Protein AF-A0A919I2Z9-F1 (afdb_monomer_lite)

Radius of gyration: 18.88 Å; chains: 1; bounding box: 38×74×44 Å

Secondary structure (DSSP, 8-state):
----------PPPPTT--EEEE-SSTGGGHHHHHHHGGG--B--HHHHHHS----SEEEETTGGGS-HHHHHHHHHHSSSEEE---SSSTT--HHHHHHHTGGGSTT-------S-SSS-TT-HHHHHHHHHTT---GGGSS-----

Organism: Klebsiella pneumoniae (NCBI:txid573)

pLDDT: mean 78.19, std 18.27, range [32.31, 95.88]

Structure (mmCIF, N/CA/C/O backbone):
data_AF-A0A919I2Z9-F1
#
_entry.id   AF-A0A919I2Z9-F1
#
loop_
_atom_site.group_PDB
_atom_site.id
_atom_site.type_symbol
_atom_site.label_atom_id
_atom_site.label_alt_id
_atom_site.label_comp_id
_atom_site.label_asym_id
_atom_site.label_entity_id
_atom_site.label_seq_id
_atom_site.pdbx_PDB_ins_code
_atom_site.Cartn_x
_atom_site.Cartn_y
_atom_site.Cartn_z
_atom_site.occupancy
_atom_site.B_iso_or_equiv
_atom_site.auth_seq_id
_atom_site.auth_comp_id
_atom_site.auth_asym_id
_atom_site.auth_atom_id
_atom_site.pdbx_PDB_model_num
ATOM 1 N N . MET A 1 1 ? 1.526 45.112 14.910 1.00 34.50 1 MET A N 1
ATOM 2 C CA . MET A 1 1 ? 0.502 44.231 15.515 1.00 34.50 1 MET A CA 1
ATOM 3 C C . MET A 1 1 ? 0.012 43.352 14.388 1.00 34.50 1 MET A C 1
ATOM 5 O O . MET A 1 1 ? -0.965 43.684 13.732 1.00 34.50 1 MET A O 1
ATOM 9 N N . ASP A 1 2 ? 0.791 42.315 14.094 1.00 32.41 2 ASP A N 1
ATOM 10 C CA . ASP A 1 2 ? 0.547 41.412 12.975 1.00 32.41 2 ASP A CA 1
ATOM 11 C C . ASP A 1 2 ? -0.435 40.333 13.425 1.00 32.41 2 ASP A C 1
ATOM 13 O O . ASP A 1 2 ? -0.156 39.552 14.335 1.00 32.41 2 ASP A O 1
ATOM 17 N N . GLY A 1 3 ? -1.633 40.381 12.845 1.00 33.31 3 GLY A N 1
ATOM 18 C CA . GLY A 1 3 ? -2.717 39.446 13.103 1.00 33.31 3 GLY A CA 1
ATOM 19 C C . GLY A 1 3 ? -2.489 38.132 12.364 1.00 33.31 3 GLY A C 1
ATOM 20 O O . GLY A 1 3 ? -2.461 38.087 11.138 1.00 33.31 3 GLY A O 1
ATOM 21 N N . GLU A 1 4 ? -2.341 37.074 13.150 1.00 37.09 4 GLU A N 1
ATOM 22 C CA . GLU A 1 4 ? -2.304 35.662 12.779 1.00 37.09 4 GLU A CA 1
ATOM 23 C C . GLU A 1 4 ? -3.523 35.262 11.922 1.00 37.09 4 GLU A C 1
ATOM 25 O O . GLU A 1 4 ? -4.666 35.324 12.378 1.00 37.09 4 GLU A O 1
ATOM 30 N N . VAL A 1 5 ? -3.291 34.812 10.683 1.00 35.69 5 VAL A N 1
ATOM 31 C CA . VAL A 1 5 ? -4.327 34.177 9.855 1.00 35.69 5 VAL A CA 1
ATOM 32 C C . VAL A 1 5 ? -4.323 32.681 10.154 1.00 35.69 5 VAL A C 1
ATOM 34 O O . VAL A 1 5 ? -3.530 31.915 9.612 1.00 35.69 5 VAL A O 1
ATOM 37 N N . ARG A 1 6 ? -5.226 32.256 11.040 1.00 39.78 6 ARG A N 1
ATOM 38 C CA . ARG A 1 6 ? -5.570 30.843 11.231 1.00 39.78 6 ARG A CA 1
ATOM 39 C C . ARG A 1 6 ? -6.492 30.393 10.103 1.00 39.78 6 ARG A C 1
ATOM 41 O O . ARG A 1 6 ? -7.698 30.621 10.163 1.00 39.78 6 ARG A O 1
ATOM 48 N N . ALA A 1 7 ? -5.944 29.714 9.101 1.00 37.19 7 ALA A N 1
ATOM 49 C CA . ALA A 1 7 ? -6.736 28.961 8.132 1.00 37.19 7 ALA A CA 1
ATOM 50 C C . ALA A 1 7 ? -7.154 27.611 8.744 1.00 37.19 7 ALA A C 1
ATOM 52 O O . ALA A 1 7 ? -6.590 26.562 8.459 1.00 37.19 7 ALA A O 1
ATOM 53 N N . GLY A 1 8 ? -8.136 27.647 9.646 1.00 38.25 8 GLY A N 1
ATOM 54 C CA . GLY A 1 8 ? -8.875 26.466 10.091 1.00 38.25 8 GLY A CA 1
ATOM 55 C C . GLY A 1 8 ? -10.0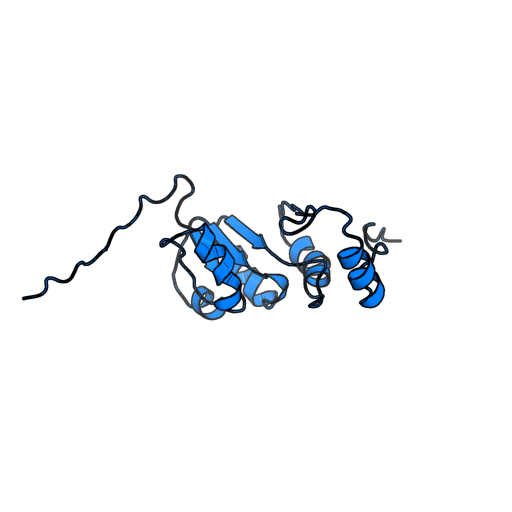98 26.256 9.203 1.00 38.25 8 GLY A C 1
ATOM 56 O O . GLY A 1 8 ? -11.219 26.475 9.649 1.00 38.25 8 GLY A O 1
ATOM 57 N N . GLY A 1 9 ? -9.889 25.907 7.934 1.00 32.31 9 GLY A N 1
ATOM 58 C CA . GLY A 1 9 ? -10.966 25.602 6.993 1.00 32.31 9 GLY A CA 1
ATOM 59 C C . GLY A 1 9 ? -11.176 24.096 6.887 1.00 32.31 9 GLY A C 1
ATOM 60 O O . GLY A 1 9 ? -10.496 23.436 6.110 1.00 32.31 9 GLY A O 1
ATOM 61 N N . HIS A 1 10 ? -12.109 23.536 7.659 1.00 46.69 10 HIS A N 1
ATOM 62 C CA . HIS A 1 10 ? -12.568 22.163 7.446 1.00 46.69 10 HIS A CA 1
ATOM 63 C C . HIS A 1 10 ? -13.391 22.143 6.149 1.00 46.69 10 HIS A C 1
ATOM 65 O O . HIS A 1 10 ? -14.539 22.591 6.130 1.00 46.69 10 HIS A O 1
ATOM 71 N N . ALA A 1 11 ? -12.779 21.700 5.047 1.00 52.16 11 ALA A N 1
ATOM 72 C CA . ALA A 1 11 ? -13.495 21.454 3.800 1.00 52.16 11 ALA A CA 1
ATOM 73 C C . ALA A 1 11 ? -14.669 20.491 4.071 1.00 52.16 11 ALA A C 1
ATOM 75 O O . ALA A 1 11 ? -14.517 19.573 4.883 1.00 52.16 11 ALA A O 1
ATOM 76 N N . PRO A 1 12 ? -15.841 20.681 3.436 1.00 49.84 12 PRO A N 1
ATOM 77 C CA . PRO A 1 12 ? -16.972 19.786 3.638 1.00 49.84 12 PRO A CA 1
ATOM 78 C C . PRO A 1 12 ? -16.551 18.355 3.302 1.00 49.84 12 PRO A C 1
ATOM 80 O O . PRO A 1 12 ? -15.974 18.107 2.240 1.00 49.84 12 PRO A O 1
ATOM 83 N N . ALA A 1 13 ? -16.825 17.424 4.219 1.00 54.66 13 ALA A N 1
ATOM 84 C CA . ALA A 1 13 ? -16.505 16.021 4.015 1.00 54.66 13 ALA A CA 1
ATOM 85 C C . ALA A 1 13 ? -17.131 15.550 2.687 1.00 54.66 13 ALA A C 1
ATOM 87 O O . ALA A 1 13 ? -18.318 15.803 2.449 1.00 54.66 13 ALA A O 1
ATOM 88 N N . PRO A 1 14 ? -16.357 14.904 1.799 1.00 60.97 14 PRO A N 1
ATOM 89 C CA . PRO A 1 14 ? -16.870 14.468 0.510 1.00 60.97 1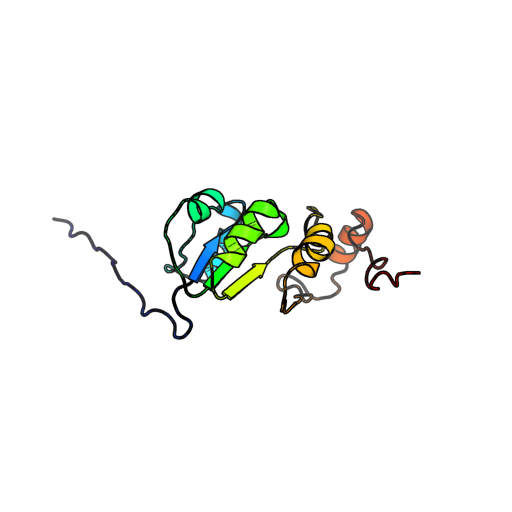4 PRO A CA 1
ATOM 90 C C . PRO A 1 14 ? -18.064 13.521 0.690 1.00 60.97 14 PRO A C 1
ATOM 92 O O . PRO A 1 14 ? -18.159 12.814 1.693 1.00 60.97 14 PRO A O 1
ATOM 95 N N . ALA A 1 15 ? -18.951 13.443 -0.309 1.00 64.06 15 ALA A N 1
ATOM 96 C CA . ALA A 1 15 ? -20.149 12.586 -0.279 1.00 64.06 15 ALA A CA 1
ATOM 97 C C . ALA A 1 15 ? -19.846 11.093 -0.008 1.00 64.06 15 ALA A C 1
ATOM 99 O O . ALA A 1 15 ? -20.729 10.324 0.364 1.00 64.06 15 ALA A O 1
ATOM 100 N N . TRP A 1 16 ? -18.586 10.681 -0.169 1.00 69.31 16 TRP A N 1
ATOM 101 C CA . TRP A 1 16 ? -18.093 9.330 0.095 1.00 69.31 16 TRP A CA 1
ATOM 102 C C . TRP A 1 16 ? -17.608 9.103 1.543 1.00 69.31 16 TRP A C 1
ATOM 104 O O . TRP A 1 16 ? -17.251 7.968 1.877 1.00 69.31 16 TRP A O 1
ATOM 114 N N . GLY A 1 17 ? -17.652 10.129 2.402 1.00 81.31 17 GLY A N 1
ATOM 115 C CA . GLY A 1 17 ? -17.170 10.132 3.787 1.00 81.31 17 GLY A CA 1
ATOM 116 C C . GLY A 1 17 ? -15.668 10.413 3.913 1.00 81.31 17 GLY A C 1
ATOM 117 O O . GLY A 1 17 ? -14.955 10.501 2.917 1.00 81.31 17 GLY A O 1
ATOM 118 N N . GLU A 1 18 ? -15.177 10.548 5.149 1.00 88.56 18 GLU A N 1
ATOM 119 C CA . GLU A 1 18 ? -13.749 10.770 5.415 1.00 88.56 18 GLU A CA 1
ATOM 120 C C . GLU A 1 18 ? -12.884 9.577 4.984 1.00 88.56 18 GLU A C 1
ATOM 122 O O . GLU A 1 18 ? -13.274 8.415 5.153 1.00 88.56 18 GLU A O 1
ATOM 127 N N . ALA A 1 19 ? -11.682 9.873 4.488 1.00 91.00 19 ALA A N 1
ATOM 128 C CA . ALA A 1 19 ? -10.661 8.893 4.143 1.00 91.00 19 ALA A CA 1
ATOM 129 C C . ALA A 1 19 ? -9.404 9.100 4.998 1.00 91.00 19 ALA A C 1
ATOM 131 O O . ALA A 1 19 ? -9.011 10.233 5.276 1.00 91.00 19 ALA A O 1
ATOM 132 N N . ILE A 1 20 ? -8.763 8.001 5.394 1.00 94.19 20 ILE A N 1
ATOM 133 C CA . ILE A 1 20 ? -7.430 8.008 6.007 1.00 94.19 20 ILE A CA 1
ATOM 134 C C . ILE A 1 20 ? -6.455 7.340 5.050 1.00 94.19 20 ILE A C 1
ATOM 136 O O . ILE A 1 20 ? -6.765 6.298 4.471 1.00 94.19 20 ILE A O 1
ATOM 140 N N . VAL A 1 21 ? -5.269 7.929 4.921 1.00 94.75 21 VAL A N 1
ATOM 141 C CA . VAL A 1 21 ? -4.188 7.416 4.082 1.00 94.75 21 VAL A CA 1
ATOM 142 C C . VAL A 1 21 ? -3.062 6.865 4.947 1.00 94.75 21 VAL A C 1
ATOM 144 O O . VAL A 1 21 ? -2.658 7.482 5.931 1.00 94.75 21 VAL A O 1
ATOM 147 N N . THR A 1 22 ? -2.530 5.711 4.564 1.00 95.38 22 THR A N 1
ATOM 148 C CA . THR A 1 22 ? -1.348 5.102 5.172 1.00 95.38 22 THR A CA 1
ATOM 149 C C . THR A 1 22 ? -0.413 4.562 4.095 1.00 95.38 22 THR A C 1
ATOM 151 O O . THR A 1 22 ? -0.853 4.267 2.990 1.00 95.38 22 THR A O 1
ATOM 154 N N . ALA A 1 23 ? 0.878 4.478 4.397 1.00 94.19 23 ALA A N 1
ATOM 155 C CA . ALA A 1 23 ? 1.926 4.044 3.475 1.00 94.19 23 ALA A CA 1
ATOM 156 C C . ALA A 1 23 ? 3.171 3.627 4.280 1.00 94.19 23 ALA A C 1
ATOM 158 O O . ALA A 1 23 ? 3.286 4.044 5.439 1.00 94.19 23 ALA A O 1
ATOM 159 N N . PRO A 1 24 ? 4.117 2.850 3.716 1.00 90.94 24 PRO A N 1
ATOM 160 C CA . PRO A 1 24 ? 5.340 2.450 4.422 1.00 90.94 24 PRO A CA 1
ATOM 161 C C . PRO A 1 24 ? 6.170 3.649 4.910 1.00 90.94 24 PRO A C 1
ATOM 163 O O . PRO A 1 24 ? 6.767 3.597 5.983 1.00 90.94 24 PRO A O 1
ATOM 166 N N . THR A 1 25 ? 6.178 4.751 4.156 1.00 87.69 25 THR A N 1
ATOM 167 C CA . THR A 1 25 ? 6.856 6.003 4.514 1.00 87.69 25 THR A CA 1
ATOM 168 C C . THR A 1 25 ? 5.962 7.205 4.221 1.00 87.69 25 THR A C 1
ATOM 170 O O . THR A 1 25 ? 5.065 7.151 3.383 1.00 87.69 25 THR A O 1
ATOM 173 N N . ARG A 1 26 ? 6.221 8.338 4.889 1.00 83.19 26 ARG A N 1
ATOM 174 C CA . ARG A 1 26 ? 5.524 9.601 4.589 1.00 83.19 26 ARG A CA 1
ATOM 175 C C . ARG A 1 26 ? 5.866 10.137 3.194 1.00 83.19 26 ARG A C 1
ATOM 177 O O . ARG A 1 26 ? 5.009 10.745 2.567 1.00 83.19 26 ARG A O 1
ATOM 184 N N . SER A 1 27 ? 7.083 9.901 2.707 1.00 82.50 27 SER A N 1
ATOM 185 C CA . SER A 1 27 ? 7.499 10.337 1.370 1.00 82.50 27 SER A CA 1
ATOM 186 C C . SER A 1 27 ? 6.712 9.643 0.256 1.00 82.5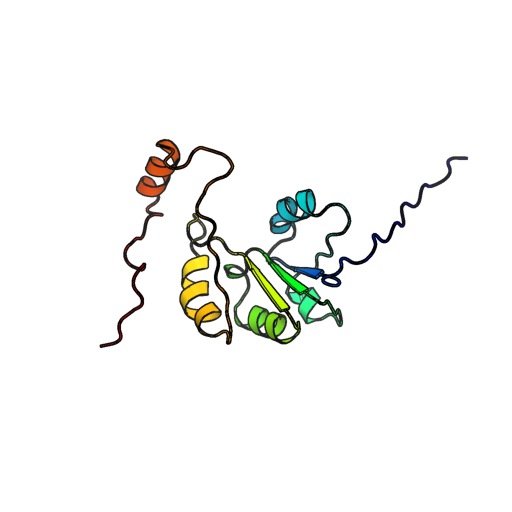0 27 SER A C 1
ATOM 188 O O . SER A 1 27 ? 6.441 10.263 -0.767 1.00 82.50 27 SER A O 1
ATOM 190 N N . ALA A 1 28 ? 6.269 8.397 0.469 1.00 77.69 28 ALA A N 1
ATOM 191 C CA . ALA A 1 28 ? 5.457 7.670 -0.506 1.00 77.69 28 ALA A CA 1
ATOM 192 C C . ALA A 1 28 ? 4.151 8.412 -0.850 1.00 77.69 28 ALA A C 1
ATOM 194 O O . ALA A 1 28 ? 3.734 8.430 -2.002 1.00 77.69 28 ALA A O 1
ATOM 195 N N . VAL A 1 29 ? 3.554 9.118 0.119 1.00 81.75 29 VAL A N 1
ATOM 196 C CA . VAL A 1 29 ? 2.279 9.824 -0.083 1.00 81.75 29 VAL A CA 1
ATOM 197 C C . VAL A 1 29 ? 2.430 11.268 -0.559 1.00 81.75 29 VAL A C 1
ATOM 199 O O . VAL A 1 29 ? 1.420 11.948 -0.705 1.00 81.75 29 VAL A O 1
ATOM 202 N N . GLU A 1 30 ? 3.639 11.774 -0.810 1.00 82.38 30 GLU A N 1
ATOM 203 C CA . GLU A 1 30 ? 3.836 13.173 -1.232 1.00 82.38 30 GLU A CA 1
ATOM 204 C C . GLU A 1 30 ? 3.153 13.479 -2.565 1.00 82.38 30 GLU A C 1
ATOM 206 O O . GLU A 1 30 ? 2.484 14.505 -2.709 1.00 82.38 30 GLU A O 1
ATOM 211 N N . VAL A 1 31 ? 3.259 12.556 -3.525 1.00 84.38 31 VAL A N 1
ATOM 212 C CA . VAL A 1 31 ? 2.581 12.694 -4.816 1.00 84.38 31 VAL A CA 1
ATOM 213 C C . VAL A 1 31 ? 1.072 12.711 -4.595 1.00 84.38 31 VAL A C 1
ATOM 215 O O . VAL A 1 31 ? 0.398 13.633 -5.050 1.00 84.38 31 VAL A O 1
ATOM 218 N N . LEU A 1 32 ? 0.545 11.759 -3.823 1.00 83.44 32 LEU A N 1
ATOM 219 C CA . LEU A 1 32 ? -0.878 11.699 -3.497 1.00 83.44 32 LEU A CA 1
ATOM 220 C C . LEU A 1 32 ? -1.362 12.977 -2.790 1.00 83.44 32 LEU A C 1
ATOM 222 O O . LEU A 1 32 ? -2.415 13.505 -3.138 1.00 83.44 32 LEU A O 1
ATOM 226 N N . ALA A 1 33 ? -0.577 13.511 -1.852 1.00 83.25 33 ALA A N 1
ATOM 227 C CA . ALA A 1 33 ? -0.872 14.749 -1.135 1.00 83.25 33 ALA A CA 1
ATOM 228 C C . ALA A 1 33 ? -0.963 15.950 -2.081 1.00 83.25 33 ALA A C 1
ATOM 230 O O . ALA A 1 33 ? -1.878 16.760 -1.955 1.00 83.25 33 ALA A O 1
ATOM 231 N N . SER A 1 34 ? -0.059 16.044 -3.061 1.00 83.38 34 SER A N 1
ATOM 232 C CA . SER A 1 34 ? -0.067 17.149 -4.027 1.00 83.38 34 SER A CA 1
ATOM 233 C C . SER A 1 34 ? -1.326 17.176 -4.902 1.00 83.38 34 SER A C 1
ATOM 235 O O . SER A 1 34 ? -1.782 18.254 -5.273 1.00 83.38 34 SER A O 1
ATOM 237 N N . PHE A 1 35 ? -1.929 16.012 -5.173 1.00 82.31 35 PHE A N 1
ATOM 238 C CA . PHE A 1 35 ? -3.200 15.910 -5.898 1.00 82.31 35 PHE A CA 1
ATOM 239 C C . PHE A 1 35 ? -4.438 16.012 -4.993 1.00 82.31 35 PHE A C 1
ATOM 241 O O . PHE A 1 35 ? -5.485 16.459 -5.453 1.00 82.31 35 PHE A O 1
ATOM 248 N N . ALA A 1 36 ? -4.341 15.609 -3.722 1.00 79.44 36 ALA A N 1
ATOM 249 C CA . ALA A 1 36 ? -5.450 15.642 -2.763 1.00 79.44 36 ALA A CA 1
ATOM 250 C C . ALA A 1 36 ? -5.655 17.015 -2.084 1.00 79.44 36 ALA A C 1
ATOM 252 O O . ALA A 1 36 ? -6.688 17.244 -1.449 1.00 79.44 36 ALA A O 1
ATOM 253 N N . GLY A 1 37 ? -4.688 17.931 -2.201 1.00 70.69 37 GLY A N 1
ATOM 254 C CA . GLY A 1 37 ? -4.718 19.240 -1.541 1.00 70.69 37 GLY A CA 1
ATOM 255 C C . GLY A 1 37 ? -4.537 19.152 -0.017 1.00 70.69 37 GLY A C 1
ATOM 256 O O . GLY A 1 37 ? -4.048 18.157 0.515 1.00 70.69 37 GLY A O 1
ATOM 257 N N . GLU A 1 38 ? -4.954 20.191 0.717 1.00 65.38 38 GLU A N 1
ATOM 258 C CA . GLU A 1 38 ? -4.712 20.336 2.172 1.00 65.38 38 GLU A CA 1
ATOM 259 C C . GLU A 1 38 ? -5.466 19.332 3.071 1.00 65.38 38 GLU A C 1
ATOM 261 O O . GLU A 1 38 ? -5.340 19.361 4.293 1.00 65.38 38 GLU A O 1
ATOM 266 N N . THR A 1 39 ? -6.251 18.422 2.494 1.00 71.75 39 THR A N 1
ATOM 267 C CA . THR A 1 39 ? -7.169 17.542 3.240 1.00 71.75 39 THR A CA 1
ATOM 268 C C . THR A 1 39 ? -6.650 16.117 3.440 1.00 71.75 39 THR A C 1
ATOM 270 O O . THR A 1 39 ? -7.363 15.267 3.980 1.00 71.75 39 THR A O 1
ATOM 273 N N . LEU A 1 40 ? -5.404 15.824 3.045 1.00 81.00 40 LEU A N 1
ATOM 274 C CA . LEU A 1 40 ? -4.847 14.480 3.184 1.00 81.00 40 LEU A CA 1
ATOM 275 C C . LEU A 1 40 ? -4.571 14.126 4.654 1.00 81.00 40 LEU A C 1
ATOM 277 O O . LEU A 1 40 ? -3.592 14.562 5.265 1.00 81.00 40 LEU A O 1
ATOM 281 N N . ARG A 1 41 ? -5.396 13.240 5.208 1.00 90.06 41 ARG A N 1
ATOM 282 C CA . ARG A 1 41 ? -5.224 12.702 6.557 1.00 90.06 41 ARG A CA 1
ATOM 283 C C . ARG A 1 41 ? -4.307 11.477 6.555 1.00 90.06 41 ARG A C 1
ATOM 285 O O . ARG A 1 41 ? -4.771 10.343 6.452 1.00 90.06 41 ARG A O 1
ATOM 292 N N . PHE A 1 42 ? -3.001 11.711 6.674 1.00 92.19 42 PHE A N 1
ATOM 293 C CA . PHE A 1 42 ? -1.995 10.646 6.719 1.00 92.19 42 PHE A CA 1
ATOM 294 C C . PHE A 1 42 ? -1.722 10.125 8.140 1.00 92.19 42 PHE A C 1
ATOM 296 O O . PHE A 1 42 ? -1.529 10.912 9.069 1.00 92.19 42 PHE A O 1
ATOM 303 N N . MET A 1 43 ? -1.598 8.802 8.287 1.00 94.19 43 MET A N 1
ATOM 304 C CA . MET A 1 43 ? -1.087 8.147 9.493 1.00 94.19 43 MET A CA 1
ATOM 305 C C . MET A 1 43 ? -0.253 6.910 9.132 1.00 94.19 43 MET A C 1
ATOM 307 O O . MET A 1 43 ? -0.653 6.114 8.286 1.00 94.19 43 MET A O 1
ATOM 311 N N . ALA A 1 44 ? 0.898 6.723 9.786 1.00 94.44 44 ALA A N 1
ATOM 312 C CA . ALA A 1 44 ? 1.744 5.547 9.568 1.00 94.44 44 ALA A CA 1
ATOM 313 C C . ALA A 1 44 ? 1.021 4.239 9.972 1.00 94.44 44 ALA A C 1
ATOM 315 O O . ALA A 1 44 ? 0.195 4.289 10.887 1.00 94.44 44 ALA A O 1
ATOM 316 N N . PRO A 1 45 ? 1.328 3.079 9.358 1.00 94.62 45 PRO A N 1
ATOM 317 C CA . PRO A 1 45 ? 0.569 1.838 9.547 1.00 94.62 45 PRO A CA 1
ATOM 318 C C . PRO A 1 45 ? 0.461 1.389 11.011 1.00 94.62 45 PRO A C 1
ATOM 320 O O . PRO A 1 45 ? -0.639 1.113 11.493 1.00 94.62 45 PRO A O 1
ATOM 323 N N . ASP A 1 46 ? 1.578 1.393 11.741 1.00 94.00 46 ASP A N 1
ATOM 324 C CA . ASP A 1 46 ? 1.622 0.980 13.151 1.00 94.00 46 ASP A CA 1
ATOM 325 C C . ASP A 1 46 ? 0.854 1.951 14.056 1.00 94.00 46 ASP A C 1
ATOM 327 O O . ASP A 1 46 ? 0.079 1.541 14.922 1.00 94.00 46 ASP A O 1
ATOM 331 N N . ALA A 1 47 ? 1.019 3.256 13.814 1.00 94.81 47 ALA A N 1
ATOM 332 C CA . ALA A 1 47 ? 0.302 4.297 14.543 1.00 94.81 47 ALA A CA 1
ATOM 333 C C . ALA A 1 47 ? -1.209 4.217 14.282 1.00 94.81 47 ALA A C 1
ATOM 335 O O . ALA A 1 47 ? -2.008 4.341 15.210 1.00 94.81 47 ALA A O 1
ATOM 336 N N . LEU A 1 48 ? -1.607 3.950 13.035 1.00 95.88 48 LEU A N 1
ATOM 337 C CA . LEU A 1 48 ? -3.004 3.793 12.654 1.00 95.88 48 LEU A CA 1
ATOM 338 C C . LEU A 1 48 ? -3.626 2.582 13.332 1.00 95.88 48 LEU A C 1
ATOM 340 O O . LEU A 1 48 ? -4.720 2.706 13.888 1.00 95.88 48 LEU A O 1
ATOM 344 N N . LEU A 1 49 ? -2.916 1.454 13.357 1.00 94.50 49 LEU A N 1
ATOM 345 C CA . LEU A 1 49 ? -3.378 0.257 14.043 1.00 94.50 49 LEU A CA 1
ATOM 346 C C . LEU A 1 49 ? -3.549 0.498 15.554 1.00 94.50 49 LEU A C 1
ATOM 348 O O . LEU A 1 49 ? -4.572 0.098 16.109 1.00 94.50 49 LEU A O 1
ATOM 352 N N . ALA A 1 50 ? -2.610 1.201 16.195 1.00 95.00 50 ALA A N 1
ATOM 353 C CA . ALA A 1 50 ? -2.665 1.530 17.623 1.00 95.00 50 ALA A CA 1
ATOM 354 C C . ALA A 1 50 ? -3.713 2.606 17.982 1.00 95.00 50 ALA A C 1
ATOM 356 O O . ALA A 1 50 ? -4.154 2.700 19.129 1.00 95.00 50 ALA A O 1
ATOM 357 N N . SER A 1 51 ? -4.120 3.434 17.018 1.00 94.31 51 SER A N 1
ATOM 358 C CA . SER A 1 51 ? -5.104 4.501 17.222 1.00 94.31 51 SER A CA 1
ATOM 359 C C . SER A 1 51 ? -6.540 3.970 17.342 1.00 94.31 51 SER A C 1
ATOM 361 O O . SER A 1 51 ? -6.822 2.822 17.001 1.00 94.31 51 SER A O 1
ATOM 363 N N . LYS A 1 52 ? -7.501 4.835 17.700 1.00 92.50 52 LYS A N 1
ATOM 364 C CA . LYS A 1 52 ? -8.956 4.562 17.609 1.00 92.50 52 LYS A CA 1
ATOM 365 C C . LYS A 1 52 ? -9.639 5.249 16.425 1.00 92.50 52 LYS A C 1
ATOM 367 O O . LYS A 1 52 ? -10.865 5.331 16.385 1.00 92.50 52 LYS A O 1
ATOM 372 N N . GLU A 1 53 ? -8.854 5.719 15.461 1.00 93.25 53 GLU A N 1
ATOM 373 C CA . GLU A 1 53 ? -9.381 6.445 14.317 1.00 93.25 53 GLU A CA 1
ATOM 374 C C . GLU A 1 53 ? -10.335 5.618 13.464 1.00 93.25 53 GLU A C 1
ATOM 376 O O . GLU A 1 53 ? -10.155 4.412 13.260 1.00 93.25 53 GLU A O 1
ATOM 381 N N . LYS A 1 54 ? -11.369 6.291 12.972 1.00 91.56 54 LYS A N 1
ATOM 382 C CA . LYS A 1 54 ? -12.377 5.724 12.086 1.00 91.56 54 LYS A CA 1
ATOM 383 C C . LYS A 1 54 ? -12.474 6.595 10.848 1.00 91.56 54 LYS A C 1
ATOM 385 O O . LYS A 1 54 ? -12.342 7.811 10.930 1.00 91.56 54 LYS A O 1
ATOM 390 N N . ALA A 1 55 ? -12.714 5.947 9.720 1.00 92.81 55 ALA A N 1
ATOM 391 C CA . ALA A 1 55 ? -12.932 6.593 8.439 1.00 92.81 55 ALA A CA 1
ATOM 392 C C . ALA A 1 55 ? -13.841 5.712 7.586 1.00 92.81 55 ALA A C 1
ATOM 394 O O . ALA A 1 55 ? -13.934 4.499 7.792 1.00 92.81 55 ALA A O 1
ATOM 395 N N . ALA A 1 56 ? -14.512 6.328 6.621 1.00 93.19 56 ALA A N 1
ATOM 396 C CA . ALA A 1 56 ? -15.354 5.619 5.671 1.00 93.19 56 ALA A CA 1
ATOM 397 C C . ALA A 1 56 ? -14.521 4.896 4.595 1.00 93.19 56 ALA A C 1
ATOM 399 O O . ALA A 1 56 ? -15.043 3.992 3.936 1.00 93.19 56 ALA A O 1
ATOM 400 N N . TRP A 1 57 ? -13.257 5.301 4.431 1.00 93.62 57 TRP A N 1
ATOM 401 C CA . TRP A 1 57 ? -12.264 4.717 3.535 1.00 93.62 57 TRP A CA 1
ATOM 402 C C . TRP A 1 57 ? -10.887 4.638 4.196 1.00 93.62 57 TRP A C 1
ATOM 404 O O . TRP A 1 57 ? -10.426 5.595 4.820 1.00 93.62 57 TRP A O 1
ATOM 414 N N . LEU A 1 58 ? -10.212 3.512 3.987 1.00 95.38 58 LEU A N 1
ATOM 415 C CA . LEU A 1 58 ? -8.771 3.376 4.164 1.00 95.38 58 LEU A CA 1
ATOM 416 C C . LEU A 1 58 ? -8.106 3.367 2.787 1.00 95.38 58 LEU A C 1
ATOM 418 O O . LEU A 1 58 ? -8.497 2.584 1.926 1.00 95.38 58 LEU A O 1
ATOM 422 N N . ILE A 1 59 ? -7.094 4.201 2.585 1.00 94.69 59 ILE A N 1
ATOM 423 C CA . ILE A 1 59 ? -6.241 4.180 1.397 1.00 94.69 59 ILE A CA 1
ATOM 424 C C . ILE A 1 59 ? -4.849 3.758 1.850 1.00 94.69 59 ILE A C 1
ATOM 426 O O . ILE A 1 59 ? -4.258 4.400 2.716 1.00 94.69 59 ILE A O 1
ATOM 430 N N . VAL A 1 60 ? -4.343 2.665 1.292 1.00 94.56 60 VAL A N 1
ATOM 431 C CA . VAL A 1 60 ? -3.005 2.153 1.578 1.00 94.56 60 VAL A CA 1
ATOM 432 C C . VAL A 1 60 ? -2.158 2.299 0.331 1.00 94.56 60 VAL A C 1
ATOM 434 O O . VAL A 1 60 ? -2.408 1.597 -0.649 1.00 94.56 60 VAL A O 1
ATOM 437 N N . ASP A 1 61 ? -1.167 3.182 0.391 1.00 92.38 61 ASP A N 1
ATOM 438 C CA . ASP A 1 61 ? -0.188 3.342 -0.675 1.00 92.38 61 ASP A CA 1
ATOM 439 C C . ASP A 1 61 ? 1.038 2.455 -0.474 1.00 92.38 61 ASP A C 1
ATOM 441 O O . ASP A 1 61 ? 1.450 2.187 0.655 1.00 92.38 61 ASP A O 1
ATOM 445 N N . GLU A 1 62 ? 1.564 1.952 -1.586 1.00 90.88 62 GLU A N 1
ATOM 446 C CA . GLU A 1 62 ? 2.573 0.892 -1.659 1.00 90.88 62 GLU A CA 1
ATOM 447 C C . GLU A 1 62 ? 2.334 -0.256 -0.654 1.00 90.88 62 GLU A C 1
ATOM 449 O O . GLU A 1 62 ? 3.169 -0.616 0.180 1.00 90.88 62 GLU A O 1
ATOM 454 N N . ALA A 1 63 ? 1.135 -0.839 -0.726 1.00 91.75 63 ALA A N 1
ATOM 455 C CA . ALA A 1 63 ? 0.661 -1.852 0.212 1.00 91.75 63 ALA A CA 1
ATOM 456 C C . ALA A 1 63 ? 1.544 -3.113 0.252 1.00 91.75 63 ALA A C 1
ATOM 458 O O . ALA A 1 63 ? 1.593 -3.784 1.285 1.00 91.75 63 ALA A O 1
ATOM 459 N N . ALA A 1 64 ? 2.262 -3.431 -0.832 1.00 89.12 64 ALA A N 1
ATOM 460 C CA . ALA A 1 64 ? 3.156 -4.587 -0.884 1.00 89.12 64 ALA A CA 1
ATOM 461 C C . ALA A 1 64 ? 4.416 -4.429 -0.024 1.00 89.12 64 ALA A C 1
ATOM 463 O O . ALA A 1 64 ? 5.019 -5.434 0.356 1.00 89.12 64 ALA A O 1
ATOM 464 N N . ALA A 1 65 ? 4.789 -3.196 0.324 1.00 89.44 65 ALA A N 1
ATOM 465 C CA . ALA A 1 65 ? 5.879 -2.916 1.253 1.00 89.44 65 ALA A CA 1
ATOM 466 C C . ALA A 1 65 ? 5.456 -3.023 2.732 1.00 89.44 65 ALA A C 1
ATOM 468 O O . ALA A 1 65 ? 6.306 -2.972 3.621 1.00 89.44 65 ALA A O 1
ATOM 469 N N . ILE A 1 66 ? 4.159 -3.187 3.024 1.00 90.12 66 ILE A N 1
ATOM 470 C CA . ILE A 1 66 ? 3.643 -3.330 4.390 1.00 90.12 66 ILE A CA 1
ATOM 471 C C . ILE A 1 66 ? 3.526 -4.821 4.749 1.00 90.12 66 ILE A C 1
ATOM 473 O O . ILE A 1 66 ? 2.991 -5.608 3.962 1.00 90.12 66 ILE A O 1
ATOM 477 N N . PRO A 1 67 ? 3.951 -5.247 5.958 1.00 90.88 67 PRO A N 1
ATOM 478 C CA . PRO A 1 67 ? 3.791 -6.630 6.394 1.00 90.88 67 PRO A CA 1
ATOM 479 C C . PRO A 1 67 ? 2.338 -7.115 6.302 1.00 90.88 67 PRO A C 1
ATOM 481 O O . PRO A 1 67 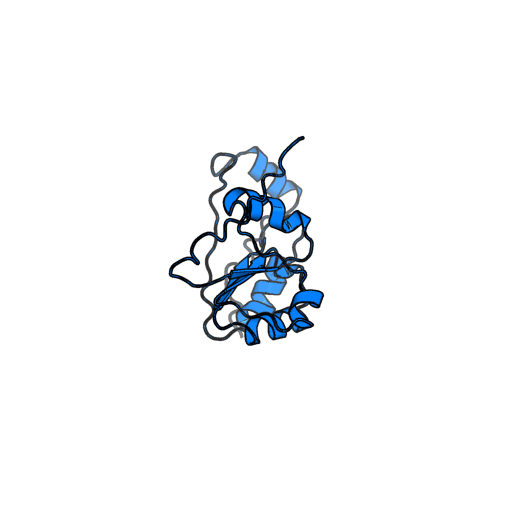? 1.425 -6.526 6.883 1.00 90.88 67 PRO A O 1
ATOM 484 N N . ALA A 1 68 ? 2.120 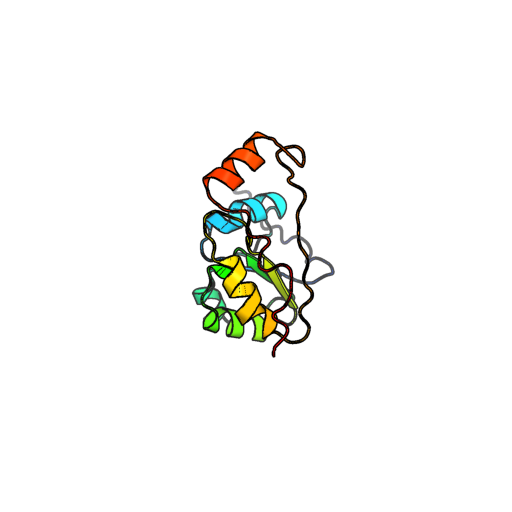-8.249 5.629 1.00 90.38 68 ALA A N 1
ATOM 485 C CA . ALA A 1 68 ? 0.785 -8.808 5.409 1.00 90.38 68 ALA A CA 1
ATOM 486 C C . ALA A 1 68 ? -0.071 -8.958 6.691 1.00 90.38 68 ALA A C 1
ATOM 488 O O . ALA A 1 68 ? -1.258 -8.635 6.628 1.00 90.38 68 ALA A O 1
ATOM 489 N N . PRO A 1 69 ? 0.460 -9.396 7.858 1.00 91.44 69 PRO A N 1
ATOM 490 C CA . PRO A 1 69 ? -0.333 -9.469 9.088 1.00 91.44 69 PRO A CA 1
ATOM 491 C C . PRO A 1 69 ? -0.876 -8.111 9.548 1.00 91.44 69 PRO A C 1
ATOM 493 O O . PRO A 1 69 ? -2.027 -8.030 9.975 1.00 91.44 69 PRO A O 1
ATOM 496 N N . LEU A 1 70 ? -0.072 -7.051 9.425 1.00 93.56 70 LEU A N 1
ATOM 497 C CA . LEU A 1 70 ? -0.468 -5.683 9.762 1.00 93.56 70 LEU A CA 1
ATOM 498 C C . LEU A 1 70 ? -1.554 -5.193 8.802 1.00 93.56 70 LEU A C 1
ATOM 500 O O . LEU A 1 70 ? -2.591 -4.684 9.228 1.00 93.56 70 LEU A O 1
ATOM 504 N N . LEU A 1 71 ? -1.363 -5.437 7.506 1.00 93.62 71 LEU A N 1
ATOM 505 C CA . LEU A 1 71 ? -2.321 -5.028 6.491 1.00 93.62 71 LEU A CA 1
ATOM 506 C C . LEU A 1 71 ? -3.677 -5.735 6.640 1.00 93.62 71 LEU A C 1
ATOM 508 O O . LEU A 1 71 ? -4.708 -5.089 6.488 1.00 93.62 71 LEU A O 1
ATOM 512 N N . ARG A 1 72 ? -3.709 -7.028 7.006 1.00 92.62 72 ARG A N 1
ATOM 513 C CA . ARG A 1 72 ? -4.974 -7.742 7.288 1.00 92.62 72 ARG A CA 1
ATOM 514 C C . ARG A 1 72 ? -5.758 -7.080 8.417 1.00 92.62 72 ARG A C 1
ATOM 516 O O . ARG A 1 72 ? -6.968 -6.905 8.291 1.00 92.62 72 ARG A O 1
ATOM 523 N N . GLN A 1 73 ? -5.077 -6.709 9.502 1.00 94.56 73 GLN A N 1
ATOM 524 C CA . GLN A 1 73 ? -5.720 -6.047 10.636 1.00 94.56 73 GLN A CA 1
ATOM 525 C C . GLN A 1 73 ? -6.294 -4.690 10.223 1.00 94.56 73 GLN A C 1
ATOM 527 O O . GLN A 1 73 ? -7.449 -4.397 10.532 1.00 94.56 73 GLN A O 1
ATOM 532 N N . LEU A 1 74 ? -5.535 -3.905 9.454 1.00 94.69 74 LEU A N 1
ATOM 533 C CA . LEU A 1 74 ? -6.006 -2.629 8.921 1.00 94.69 74 LEU A CA 1
ATOM 534 C C . LEU A 1 74 ? -7.213 -2.812 7.989 1.00 94.69 74 LEU A C 1
ATOM 536 O O . LEU A 1 74 ? -8.250 -2.214 8.240 1.00 94.69 74 LEU A O 1
ATOM 540 N N . VAL A 1 75 ? -7.140 -3.684 6.981 1.00 93.44 75 VAL A N 1
ATOM 541 C CA . VAL A 1 75 ? -8.256 -3.943 6.049 1.00 93.44 75 VAL A CA 1
ATOM 542 C C . VAL A 1 75 ? -9.519 -4.387 6.795 1.00 93.44 75 VAL A C 1
ATOM 544 O O . VAL A 1 75 ? -10.605 -3.914 6.489 1.00 93.44 75 VAL A O 1
ATOM 547 N N . SER A 1 76 ? -9.393 -5.240 7.817 1.00 92.19 76 SER A N 1
ATOM 548 C CA . SER A 1 76 ? -10.549 -5.719 8.595 1.00 92.19 76 SER A CA 1
ATOM 549 C C . SER A 1 76 ? -11.232 -4.641 9.446 1.00 92.19 76 SER A C 1
ATOM 551 O O . SER A 1 76 ? -12.391 -4.790 9.828 1.00 92.19 76 SER A O 1
ATOM 553 N N . ARG A 1 77 ? -10.516 -3.557 9.765 1.00 93.94 77 ARG A N 1
ATOM 554 C CA . ARG A 1 77 ? -10.984 -2.486 10.650 1.00 93.94 77 ARG A CA 1
ATOM 555 C C . ARG A 1 77 ? -11.830 -1.440 9.925 1.00 93.94 77 ARG A C 1
ATOM 557 O O . ARG A 1 77 ? -12.644 -0.777 10.568 1.00 93.94 77 ARG A O 1
ATOM 564 N N . PHE A 1 78 ? -11.624 -1.261 8.623 1.00 93.62 78 PHE A N 1
ATOM 565 C CA . PHE A 1 78 ? -12.300 -0.233 7.834 1.00 93.62 78 PHE A CA 1
ATOM 566 C C . PHE A 1 78 ? -13.347 -0.858 6.907 1.00 93.62 78 PHE A C 1
ATOM 568 O O . PHE A 1 78 ? -13.136 -1.947 6.383 1.00 93.62 78 PHE A O 1
ATOM 575 N N . PRO A 1 79 ? -14.478 -0.175 6.662 1.00 92.00 79 PRO A N 1
ATOM 576 C CA . PRO A 1 79 ? -15.558 -0.734 5.851 1.00 92.00 79 PRO A CA 1
ATOM 577 C C . PRO A 1 79 ? -15.191 -0.848 4.366 1.00 92.00 79 PRO A C 1
ATOM 579 O O . PRO A 1 79 ? -15.736 -1.689 3.657 1.00 92.00 79 PRO A O 1
ATOM 582 N N . ARG A 1 80 ? -14.301 0.024 3.878 1.00 93.25 80 ARG A N 1
ATOM 583 C CA . ARG A 1 80 ? -13.828 0.056 2.491 1.00 93.25 80 ARG A CA 1
ATOM 584 C C . ARG A 1 80 ? -12.338 0.343 2.481 1.00 93.25 80 ARG A C 1
ATOM 586 O O . ARG A 1 80 ? -11.865 1.196 3.238 1.00 93.25 80 ARG A O 1
ATOM 593 N N . THR A 1 81 ? -11.606 -0.352 1.619 1.00 94.00 81 THR A N 1
ATOM 594 C CA . THR A 1 81 ? -10.160 -0.180 1.494 1.00 94.00 81 THR A CA 1
ATOM 595 C C . THR A 1 81 ? -9.745 -0.117 0.033 1.00 94.00 81 THR A C 1
ATOM 597 O O . THR A 1 81 ? -10.158 -0.951 -0.767 1.00 94.00 81 THR A O 1
ATOM 600 N N . LEU A 1 82 ? -8.910 0.865 -0.294 1.00 93.88 82 LEU A N 1
ATOM 601 C CA . LEU A 1 82 ? -8.175 0.956 -1.547 1.00 93.88 82 LEU A CA 1
ATOM 602 C C . LEU A 1 82 ? -6.713 0.600 -1.267 1.00 93.88 82 LEU A C 1
ATOM 604 O O . LEU A 1 82 ? -6.097 1.188 -0.381 1.00 93.88 82 LEU A O 1
ATOM 608 N N . LEU A 1 83 ? -6.174 -0.360 -2.014 1.00 93.00 83 LEU A N 1
ATOM 609 C CA . LEU A 1 83 ? -4.775 -0.772 -1.937 1.00 93.00 83 LEU A CA 1
ATOM 610 C C . LEU A 1 83 ? -4.094 -0.401 -3.255 1.00 93.00 83 LEU A C 1
ATOM 612 O O . LEU A 1 83 ? -4.534 -0.856 -4.311 1.00 93.00 83 LEU A O 1
ATOM 616 N N . THR A 1 84 ? -3.031 0.394 -3.200 1.00 91.44 84 THR A N 1
ATOM 617 C CA . THR A 1 84 ? -2.180 0.704 -4.354 1.00 91.44 84 THR A CA 1
ATOM 618 C C . THR A 1 84 ? -0.804 0.079 -4.155 1.00 91.44 84 THR A C 1
ATOM 620 O O . THR A 1 84 ? -0.297 -0.015 -3.040 1.00 91.44 84 THR A O 1
ATOM 623 N N . THR A 1 85 ? -0.218 -0.440 -5.231 1.00 87.69 85 THR A N 1
ATOM 624 C CA . THR A 1 85 ? 1.120 -1.045 -5.220 1.00 87.69 85 THR A CA 1
ATOM 625 C C . THR A 1 85 ? 1.709 -1.029 -6.621 1.00 87.69 85 THR A C 1
ATOM 627 O O . THR A 1 85 ? 0.975 -1.041 -7.616 1.00 87.69 85 THR A O 1
ATOM 630 N N . THR A 1 86 ? 3.033 -1.028 -6.702 1.00 82.25 86 THR A N 1
ATOM 631 C CA . THR A 1 86 ? 3.767 -1.183 -7.952 1.00 82.25 86 THR A CA 1
ATOM 632 C C . THR A 1 86 ? 4.108 -2.657 -8.208 1.00 82.25 86 THR A C 1
ATOM 634 O O . THR A 1 86 ? 4.791 -3.328 -7.439 1.00 82.25 86 THR A O 1
ATOM 637 N N . VAL A 1 87 ? 3.597 -3.209 -9.314 1.00 70.69 87 VAL A N 1
ATOM 638 C CA . VAL A 1 87 ? 3.774 -4.637 -9.666 1.00 70.69 87 VAL A CA 1
ATOM 639 C C . VAL A 1 87 ? 4.987 -4.858 -10.575 1.00 70.69 87 VAL A C 1
ATOM 641 O O . VAL A 1 87 ? 5.605 -5.921 -10.540 1.00 70.69 87 VAL A O 1
ATOM 644 N N . GLN A 1 88 ? 5.324 -3.861 -11.396 1.00 63.28 88 GLN A N 1
ATOM 645 C CA . GLN A 1 88 ? 6.410 -3.899 -12.378 1.00 63.28 88 GLN A CA 1
ATOM 646 C C . GLN A 1 88 ? 7.343 -2.707 -12.154 1.00 63.28 88 GLN A C 1
ATOM 648 O O . GLN A 1 88 ? 7.275 -1.700 -12.851 1.00 63.28 88 GLN A O 1
ATOM 653 N N . GLY A 1 89 ? 8.190 -2.822 -11.136 1.00 57.47 89 GLY A N 1
ATOM 654 C CA . GLY A 1 89 ? 9.212 -1.839 -10.795 1.00 57.47 89 GLY A CA 1
ATOM 655 C C . GLY A 1 89 ? 10.423 -2.523 -10.172 1.00 57.47 89 GLY A C 1
ATOM 656 O O . GLY A 1 89 ? 10.372 -3.710 -9.847 1.00 57.47 89 GLY A O 1
ATOM 657 N N . TYR A 1 90 ? 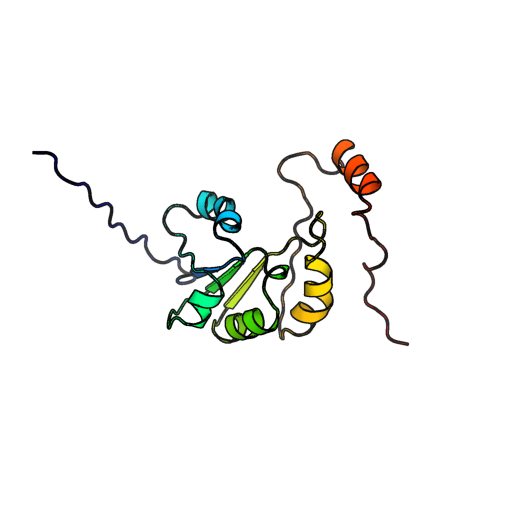11.506 -1.769 -9.988 1.00 55.28 90 TYR A N 1
ATOM 658 C CA . TYR A 1 90 ? 12.772 -2.280 -9.453 1.00 55.28 90 TYR A CA 1
ATOM 659 C C . TYR A 1 90 ? 12.648 -2.913 -8.055 1.00 55.28 90 TYR A C 1
ATOM 661 O O . TYR A 1 90 ? 13.486 -3.728 -7.683 1.00 55.28 90 TYR A O 1
ATOM 669 N N . GLU A 1 91 ? 11.606 -2.569 -7.291 1.00 59.72 91 GLU A N 1
ATOM 670 C CA . GLU A 1 91 ? 11.401 -3.068 -5.926 1.00 59.72 91 GLU A CA 1
ATOM 671 C C . GLU A 1 91 ? 10.750 -4.458 -5.865 1.00 59.72 91 GLU A C 1
ATOM 673 O O . GLU A 1 91 ? 10.855 -5.124 -4.841 1.00 59.72 91 GLU A O 1
ATOM 678 N N . GLY A 1 92 ? 10.124 -4.946 -6.947 1.00 56.75 92 GLY A N 1
ATOM 679 C CA . GLY A 1 92 ? 9.713 -6.354 -7.107 1.00 56.75 92 GLY A CA 1
ATOM 680 C C . GLY A 1 92 ? 8.713 -6.940 -6.086 1.00 56.75 92 GLY A C 1
ATOM 681 O O . GLY A 1 92 ? 8.335 -8.107 -6.211 1.00 56.75 92 GLY A O 1
ATOM 682 N N . THR A 1 93 ? 8.247 -6.180 -5.091 1.00 64.31 93 THR A N 1
ATOM 683 C CA . THR A 1 93 ? 7.414 -6.670 -3.973 1.00 64.31 93 THR A CA 1
ATOM 684 C C . THR A 1 93 ? 5.943 -6.888 -4.347 1.00 64.31 93 THR A C 1
ATOM 686 O O . THR A 1 93 ? 5.281 -7.757 -3.768 1.00 64.31 93 THR A O 1
ATOM 689 N N . GLY A 1 94 ? 5.427 -6.179 -5.356 1.00 66.12 94 GLY A N 1
ATOM 690 C CA . GLY A 1 94 ? 4.005 -6.196 -5.722 1.00 66.12 94 GLY A CA 1
ATOM 691 C C . GLY A 1 94 ? 3.456 -7.551 -6.189 1.00 66.12 94 GLY A C 1
ATOM 692 O O . GLY A 1 94 ? 2.292 -7.867 -5.942 1.00 66.12 94 GLY A O 1
ATOM 693 N N . ARG A 1 95 ? 4.266 -8.416 -6.818 1.00 70.25 95 ARG A N 1
ATOM 694 C CA . ARG A 1 95 ? 3.777 -9.704 -7.364 1.00 70.25 95 ARG A CA 1
ATOM 695 C C . ARG A 1 95 ? 3.483 -10.748 -6.285 1.00 70.25 95 ARG A C 1
ATOM 697 O O . ARG A 1 95 ? 2.423 -11.372 -6.301 1.00 70.25 95 ARG A O 1
ATOM 704 N N . GLY A 1 96 ? 4.390 -10.928 -5.322 1.00 73.62 96 GLY A N 1
ATOM 705 C CA . GLY A 1 96 ? 4.170 -11.843 -4.193 1.00 73.62 96 GLY A CA 1
ATOM 706 C C . GLY A 1 96 ? 2.993 -11.404 -3.319 1.00 73.62 96 GLY A C 1
ATOM 707 O O . GLY A 1 96 ? 2.248 -12.240 -2.801 1.00 73.62 96 GLY A O 1
ATOM 708 N N . PHE A 1 97 ? 2.790 -10.091 -3.221 1.00 80.50 97 PHE A N 1
ATOM 709 C CA . PHE A 1 97 ? 1.634 -9.486 -2.581 1.00 80.50 97 PHE A CA 1
ATOM 710 C C . PHE A 1 97 ? 0.324 -9.835 -3.299 1.00 80.50 97 PHE A C 1
ATOM 712 O O . PHE A 1 97 ? -0.599 -10.347 -2.664 1.00 80.50 97 PHE A O 1
ATOM 719 N N . LEU A 1 98 ? 0.254 -9.661 -4.622 1.00 76.94 98 LEU A N 1
ATOM 720 C CA . LEU A 1 98 ? -0.934 -10.025 -5.398 1.00 76.94 98 LEU A CA 1
ATOM 721 C C . LEU A 1 98 ? -1.284 -11.519 -5.264 1.00 76.94 98 LEU A C 1
ATOM 723 O O . LEU A 1 98 ? -2.430 -11.874 -4.987 1.00 76.94 98 LEU A O 1
ATOM 727 N N . LEU A 1 99 ? -0.290 -12.400 -5.396 1.00 72.88 99 LEU A N 1
ATOM 728 C CA . LEU A 1 99 ? -0.516 -13.849 -5.404 1.00 72.88 99 LEU A CA 1
ATOM 729 C C . LEU A 1 99 ? -0.898 -14.425 -4.035 1.00 72.88 99 LEU A C 1
ATOM 731 O O . LEU A 1 99 ? -1.619 -15.415 -3.972 1.00 72.88 99 LEU A O 1
ATOM 735 N N . LYS A 1 100 ? -0.410 -13.841 -2.933 1.00 80.44 100 LYS A N 1
ATOM 736 C CA . LYS A 1 100 ? -0.631 -14.387 -1.582 1.00 80.44 100 LYS A CA 1
ATOM 737 C C . LYS A 1 100 ? -1.636 -13.582 -0.773 1.00 80.44 100 LYS A C 1
ATOM 739 O O . LYS A 1 100 ? -2.497 -14.152 -0.105 1.00 80.44 100 LYS A O 1
ATOM 744 N N . PHE A 1 101 ? -1.506 -12.259 -0.780 1.00 85.38 101 PHE A N 1
ATOM 745 C CA . PHE A 1 101 ? -2.346 -11.387 0.030 1.00 85.38 101 PHE A CA 1
ATOM 746 C C . PHE A 1 101 ? -3.666 -11.098 -0.677 1.00 85.38 101 PHE A C 1
ATOM 748 O O . PHE A 1 101 ? -4.720 -11.439 -0.142 1.00 85.38 101 PHE A O 1
ATOM 755 N N . CYS A 1 102 ? -3.625 -10.548 -1.891 1.00 83.06 102 CYS A N 1
ATOM 756 C CA . CYS A 1 102 ? -4.838 -10.192 -2.629 1.00 83.06 102 CYS A CA 1
ATOM 757 C C . CYS A 1 102 ? -5.719 -11.413 -2.923 1.00 83.06 102 CYS A C 1
ATOM 759 O O . CYS A 1 102 ? -6.925 -11.343 -2.705 1.00 83.06 102 CYS A O 1
ATOM 761 N N . ALA A 1 103 ? -5.124 -12.554 -3.286 1.00 81.31 103 ALA A N 1
ATOM 762 C CA . ALA A 1 103 ? -5.848 -13.817 -3.469 1.00 81.31 103 ALA A CA 1
ATOM 763 C C . ALA A 1 103 ? -6.606 -14.298 -2.213 1.00 81.31 103 ALA A C 1
ATOM 765 O O . ALA A 1 103 ? -7.544 -15.082 -2.315 1.00 81.31 103 ALA A O 1
ATOM 766 N N . SER A 1 104 ? -6.211 -13.835 -1.023 1.00 82.88 104 SER A N 1
ATOM 767 C CA . SER A 1 104 ? -6.849 -14.206 0.244 1.00 82.88 104 SER A CA 1
ATOM 768 C C . SER A 1 104 ? -7.937 -13.233 0.710 1.00 82.88 104 SER A C 1
ATOM 770 O O . SER A 1 104 ? -8.550 -13.475 1.750 1.00 82.88 104 SER A O 1
ATOM 772 N N . LEU A 1 105 ? -8.153 -12.120 -0.001 1.00 85.06 105 LEU A N 1
ATOM 773 C CA . LEU A 1 105 ? -9.180 -11.142 0.347 1.00 85.06 105 LEU A CA 1
ATOM 774 C C . LEU A 1 105 ? -10.525 -11.526 -0.290 1.00 85.06 105 LEU A C 1
ATOM 776 O O . LEU A 1 105 ? -10.603 -11.650 -1.515 1.00 85.06 105 LEU A O 1
ATOM 780 N N . PRO A 1 106 ? -11.604 -11.670 0.499 1.00 76.56 106 PRO A N 1
ATOM 781 C CA . PRO A 1 106 ? -12.933 -11.858 -0.064 1.00 76.56 106 PRO A CA 1
ATOM 782 C C . PRO A 1 106 ? -13.383 -10.569 -0.771 1.00 76.56 106 PRO A C 1
ATOM 784 O O . PRO A 1 106 ? -13.184 -9.472 -0.254 1.00 76.56 106 PRO A O 1
ATOM 787 N N . HIS A 1 107 ? -14.009 -10.700 -1.944 1.00 81.56 107 HIS A N 1
ATOM 788 C CA . HIS A 1 107 ? -14.583 -9.585 -2.720 1.00 81.56 107 HIS A CA 1
ATOM 789 C C . HIS A 1 107 ? -13.582 -8.528 -3.229 1.00 81.56 107 HIS A C 1
ATOM 791 O O . HIS A 1 107 ? -13.937 -7.360 -3.392 1.00 81.56 107 HIS A O 1
ATOM 797 N N . LEU A 1 108 ? -12.344 -8.927 -3.530 1.00 87.06 108 LEU A N 1
ATOM 798 C CA . LEU A 1 108 ? -11.367 -8.031 -4.145 1.00 87.06 108 LEU A CA 1
ATOM 799 C C . LEU A 1 108 ? -11.788 -7.619 -5.566 1.00 87.06 108 LEU A C 1
ATOM 801 O O . LEU A 1 108 ? -11.968 -8.463 -6.443 1.00 87.06 108 LEU A O 1
ATOM 805 N N . GLN A 1 109 ? -11.845 -6.311 -5.810 1.00 88.69 109 GLN A N 1
ATOM 806 C CA . GLN A 1 109 ? -11.878 -5.743 -7.157 1.00 88.69 109 GLN A CA 1
ATOM 807 C C . GLN A 1 109 ? -10.476 -5.258 -7.521 1.00 88.69 109 GLN A C 1
ATOM 809 O O . GLN A 1 109 ? -9.901 -4.430 -6.815 1.00 88.69 109 GLN A O 1
ATOM 814 N N . SER A 1 110 ? -9.914 -5.800 -8.602 1.00 86.50 110 SER A N 1
ATOM 815 C CA . SER A 1 110 ? -8.573 -5.449 -9.069 1.00 86.50 110 SER A CA 1
ATOM 816 C C . SER A 1 110 ? -8.649 -4.551 -10.299 1.00 86.50 110 SER A C 1
ATOM 818 O O . SER A 1 110 ? -9.425 -4.808 -11.219 1.00 86.50 110 SER A O 1
ATOM 820 N N . PHE A 1 111 ? -7.822 -3.509 -10.306 1.00 88.81 111 PHE A N 1
ATOM 821 C CA . PHE A 1 111 ? -7.658 -2.578 -11.416 1.00 88.81 111 PHE A CA 1
ATOM 822 C C . PHE A 1 111 ? -6.164 -2.398 -11.688 1.00 88.81 111 PHE A C 1
ATOM 824 O O . PHE A 1 111 ? -5.353 -2.414 -10.761 1.00 88.81 111 PHE A O 1
ATOM 831 N N . THR A 1 112 ? -5.787 -2.216 -12.953 1.00 86.31 112 THR A N 1
ATOM 832 C CA . THR A 1 112 ? -4.386 -2.033 -13.355 1.00 86.31 112 THR A CA 1
ATOM 833 C C . THR A 1 112 ? -4.251 -0.799 -14.233 1.00 86.31 112 THR A C 1
ATOM 835 O O . THR A 1 112 ? -4.966 -0.649 -15.221 1.00 86.31 112 THR A O 1
ATOM 838 N N . LEU A 1 113 ? -3.305 0.074 -13.888 1.00 87.38 113 LEU A N 1
ATOM 839 C CA . LEU A 1 113 ? -2.907 1.208 -14.716 1.00 87.38 113 LEU A CA 1
ATOM 840 C C . LEU A 1 113 ? -1.678 0.801 -15.530 1.00 87.38 113 LEU A C 1
ATOM 842 O O . LEU A 1 113 ? -0.639 0.495 -14.958 1.00 87.38 113 LEU A O 1
ATOM 846 N N . SER A 1 114 ? -1.815 0.754 -16.856 1.00 84.06 114 SER A N 1
ATOM 847 C CA . SER A 1 114 ? -0.728 0.348 -17.769 1.00 84.06 114 SER A CA 1
ATOM 848 C C . SER A 1 114 ? -0.219 1.484 -18.658 1.00 84.06 114 SER A C 1
ATOM 850 O O . SER A 1 114 ? 0.853 1.374 -19.239 1.00 84.06 114 SER A O 1
ATOM 852 N N . ALA A 1 115 ? -0.987 2.569 -18.796 1.00 86.88 115 ALA A N 1
ATOM 853 C CA . ALA A 1 115 ? -0.615 3.698 -19.640 1.00 86.88 115 ALA A CA 1
ATOM 854 C C . ALA A 1 115 ? 0.253 4.694 -18.843 1.00 86.88 115 ALA A C 1
ATOM 856 O O . ALA A 1 115 ? -0.241 5.258 -17.860 1.00 86.88 115 ALA A O 1
ATOM 857 N N . PRO A 1 116 ? 1.520 4.932 -19.236 1.00 86.19 116 PRO A N 1
ATOM 858 C CA . PRO A 1 116 ? 2.364 5.921 -18.577 1.00 86.19 116 PRO A CA 1
ATOM 859 C C . PRO A 1 116 ? 1.860 7.342 -18.853 1.00 86.19 116 PRO A C 1
ATOM 861 O O . PRO A 1 116 ? 1.371 7.647 -19.938 1.00 86.19 116 PRO A O 1
ATOM 864 N N . ILE A 1 117 ? 2.015 8.231 -17.869 1.00 89.06 117 ILE A N 1
ATOM 865 C CA . ILE A 1 117 ? 1.622 9.647 -17.993 1.00 89.06 117 ILE A CA 1
ATOM 866 C C . ILE A 1 117 ? 2.790 10.571 -18.371 1.00 89.06 117 ILE A C 1
ATOM 868 O O . ILE A 1 117 ? 2.568 11.695 -18.807 1.00 89.06 117 ILE A O 1
ATOM 872 N N . ARG A 1 118 ? 4.041 10.134 -18.153 1.00 87.81 118 ARG A N 1
ATOM 873 C CA . ARG A 1 118 ? 5.248 10.970 -18.329 1.00 87.81 118 ARG A CA 1
ATOM 874 C C . ARG A 1 118 ? 5.852 10.879 -19.730 1.00 87.81 118 ARG A C 1
ATOM 876 O O . ARG A 1 118 ? 6.561 11.789 -20.143 1.00 87.81 118 ARG A O 1
ATOM 883 N N . TRP A 1 119 ? 5.594 9.788 -20.439 1.00 89.06 119 TRP A N 1
ATOM 884 C CA . TRP A 1 119 ? 6.081 9.531 -21.791 1.00 89.06 119 TRP A CA 1
ATOM 885 C C . TRP A 1 119 ? 5.037 8.733 -22.573 1.00 89.06 119 TRP A C 1
ATOM 887 O O . TRP A 1 119 ? 4.090 8.202 -21.997 1.00 89.06 119 TRP A O 1
ATOM 897 N N . ALA A 1 120 ? 5.201 8.667 -23.894 1.00 88.62 120 ALA A N 1
ATOM 898 C CA . ALA A 1 120 ? 4.301 7.914 -24.759 1.00 88.62 120 ALA A CA 1
ATOM 899 C C . ALA A 1 120 ? 4.424 6.403 -24.517 1.00 88.62 120 ALA A C 1
ATOM 901 O O . ALA A 1 120 ? 5.524 5.887 -24.309 1.00 88.62 120 ALA A O 1
ATOM 902 N N . ALA A 1 121 ? 3.301 5.689 -24.604 1.00 86.38 121 ALA A N 1
ATOM 903 C CA . ALA A 1 121 ? 3.298 4.232 -24.560 1.00 86.38 121 ALA A CA 1
ATOM 904 C C . ALA A 1 121 ? 4.228 3.652 -25.643 1.00 86.38 121 ALA A C 1
ATOM 906 O O . ALA A 1 121 ? 4.216 4.105 -26.788 1.00 86.38 121 ALA A O 1
ATOM 907 N N . GLY A 1 122 ? 5.037 2.653 -25.277 1.00 83.75 122 GLY A N 1
ATOM 908 C CA . GLY A 1 122 ? 6.011 2.043 -26.188 1.00 83.75 122 GLY A CA 1
ATOM 909 C C . GLY A 1 122 ? 7.306 2.844 -26.363 1.00 83.75 122 GLY A C 1
ATOM 910 O O . GLY A 1 122 ? 8.006 2.655 -27.356 1.00 83.75 122 GLY A O 1
ATOM 911 N N . CYS A 1 123 ? 7.640 3.735 -25.423 1.00 88.50 123 CYS A N 1
ATOM 912 C CA . CYS A 1 123 ? 8.896 4.482 -25.436 1.00 88.50 123 CYS A CA 1
ATOM 913 C C . CYS A 1 123 ? 10.110 3.529 -25.573 1.00 88.50 123 CYS A C 1
ATOM 915 O O . CYS A 1 123 ? 10.292 2.648 -24.726 1.00 88.50 123 CYS A O 1
ATOM 917 N N . PRO A 1 124 ? 10.984 3.700 -26.589 1.00 89.62 124 PRO A N 1
ATOM 918 C CA . PRO A 1 124 ? 12.119 2.799 -26.805 1.00 89.62 124 PRO A CA 1
ATOM 919 C C . PRO A 1 124 ? 13.086 2.738 -25.619 1.00 89.62 124 PRO A C 1
ATOM 921 O O . PRO A 1 124 ? 13.645 1.683 -25.334 1.00 89.62 124 PRO A O 1
ATOM 924 N N . LEU A 1 125 ? 13.255 3.854 -24.900 1.00 89.19 125 LEU A N 1
ATOM 925 C CA . LEU A 1 125 ? 14.116 3.913 -23.720 1.00 89.19 125 LEU A CA 1
ATOM 926 C C . LEU A 1 125 ? 13.543 3.095 -22.556 1.00 89.19 125 LEU A C 1
ATOM 928 O O . LEU A 1 125 ? 14.277 2.346 -21.918 1.00 89.19 125 LEU A O 1
ATOM 932 N N . GLU A 1 126 ? 12.237 3.200 -22.303 1.00 86.62 126 GLU A N 1
ATOM 933 C CA . GLU A 1 126 ? 11.556 2.382 -21.293 1.00 86.62 126 GLU A CA 1
ATOM 934 C C . GLU A 1 126 ? 11.686 0.892 -21.626 1.00 86.62 126 GLU A C 1
ATOM 936 O O . GLU A 1 126 ? 11.998 0.083 -20.750 1.00 86.62 126 GLU A O 1
ATOM 941 N N . SER A 1 127 ? 11.516 0.536 -22.903 1.00 85.44 127 SER A N 1
ATOM 942 C CA . SER A 1 127 ? 11.685 -0.842 -23.366 1.00 85.44 127 SER A CA 1
ATOM 943 C C . SER A 1 127 ? 13.115 -1.342 -23.149 1.00 85.44 127 SER A C 1
ATOM 945 O O . SER A 1 127 ? 13.307 -2.420 -22.587 1.00 85.44 127 SER A O 1
ATOM 947 N N . ALA A 1 128 ? 14.121 -0.544 -23.518 1.00 87.81 128 ALA A N 1
ATOM 948 C CA . ALA A 1 128 ? 15.527 -0.888 -23.333 1.00 87.81 128 ALA A CA 1
ATOM 949 C C . ALA A 1 128 ? 15.884 -1.087 -21.851 1.00 87.81 128 ALA A C 1
ATOM 951 O O . ALA A 1 128 ? 16.510 -2.086 -21.505 1.00 87.81 128 ALA A O 1
ATOM 952 N N . ILE A 1 129 ? 15.442 -0.186 -20.965 1.00 87.94 129 ILE A N 1
ATOM 953 C CA . ILE A 1 129 ? 15.662 -0.307 -19.515 1.00 87.94 129 ILE A CA 1
ATOM 954 C C . ILE A 1 129 ? 14.969 -1.557 -18.965 1.00 87.94 129 ILE A C 1
ATOM 956 O O . ILE A 1 129 ? 15.574 -2.312 -18.208 1.00 87.94 129 ILE A O 1
ATOM 960 N N . SER A 1 130 ? 13.723 -1.808 -19.373 1.00 83.81 130 SER A N 1
ATOM 961 C CA . SER A 1 130 ? 12.951 -2.968 -18.913 1.00 83.81 130 SER A CA 1
ATOM 962 C C . SER A 1 130 ? 13.587 -4.295 -19.320 1.00 83.81 130 SER A C 1
ATOM 964 O O . SER A 1 130 ? 13.544 -5.252 -18.553 1.00 83.81 130 SER A O 1
ATOM 966 N N . GLN A 1 131 ? 14.186 -4.358 -20.512 1.00 84.38 131 GLN A N 1
ATOM 967 C CA . GLN A 1 131 ? 14.929 -5.532 -20.973 1.00 84.38 131 GLN A CA 1
ATOM 968 C C . GLN A 1 131 ? 16.254 -5.685 -20.223 1.00 84.38 131 GLN A C 1
ATOM 970 O O . GLN A 1 131 ? 16.579 -6.780 -19.773 1.00 84.38 131 GLN A O 1
ATOM 975 N N . LEU A 1 132 ? 16.993 -4.588 -20.044 1.00 86.56 132 LEU A N 1
ATOM 976 C CA . LEU A 1 132 ? 18.298 -4.595 -19.385 1.00 86.56 132 LEU A CA 1
ATOM 977 C C . LEU A 1 132 ? 18.198 -4.979 -17.903 1.00 86.56 132 LEU A C 1
ATOM 979 O O . LEU A 1 132 ? 19.076 -5.664 -17.387 1.00 86.56 132 LEU A O 1
ATOM 983 N N . LEU A 1 133 ? 17.117 -4.567 -17.236 1.00 82.75 133 LEU A N 1
ATOM 984 C CA . LEU A 1 133 ? 16.845 -4.867 -15.828 1.00 82.75 133 LEU A CA 1
ATOM 985 C C . LEU A 1 133 ? 15.896 -6.058 -15.623 1.00 82.75 133 LEU A C 1
ATOM 987 O O . LEU A 1 133 ? 15.553 -6.365 -14.485 1.00 82.75 133 LEU A O 1
ATOM 991 N N . ILE A 1 134 ? 15.490 -6.740 -16.702 1.00 78.56 134 ILE A N 1
ATOM 992 C CA . ILE A 1 134 ? 14.642 -7.945 -16.662 1.00 78.56 134 ILE A CA 1
ATOM 993 C C . ILE A 1 134 ? 13.335 -7.692 -15.880 1.00 78.56 134 ILE A C 1
ATOM 995 O O . ILE A 1 134 ? 12.887 -8.484 -15.056 1.00 78.56 134 ILE A O 1
ATOM 999 N N . PHE A 1 135 ? 12.696 -6.549 -16.126 1.00 73.06 135 PHE A N 1
ATOM 1000 C CA . PHE A 1 135 ? 11.401 -6.218 -15.514 1.00 73.06 135 PHE A CA 1
ATOM 1001 C C . PHE A 1 135 ? 10.225 -6.907 -16.209 1.00 73.06 135 PHE A C 1
ATOM 1003 O O . PHE A 1 135 ? 9.140 -7.060 -15.626 1.00 73.06 135 PHE A O 1
ATOM 1010 N N . ASN A 1 136 ? 10.432 -7.320 -17.461 1.00 64.69 136 ASN A N 1
ATOM 1011 C CA . ASN A 1 136 ? 9.410 -7.984 -18.246 1.00 64.69 136 ASN A CA 1
ATOM 1012 C C . ASN A 1 136 ? 9.381 -9.474 -17.903 1.00 64.69 136 ASN A C 1
ATOM 1014 O O . ASN A 1 136 ? 10.356 -10.185 -18.113 1.00 64.69 136 ASN A O 1
ATOM 1018 N N . ASP A 1 137 ? 8.254 -9.922 -17.363 1.00 60.12 137 ASP A N 1
ATOM 1019 C CA . ASP A 1 137 ? 8.101 -11.277 -16.843 1.00 60.12 137 ASP A CA 1
ATOM 1020 C C . ASP A 1 137 ? 6.700 -11.767 -17.222 1.00 60.12 137 ASP A C 1
ATOM 1022 O O . ASP A 1 137 ? 5.764 -11.815 -16.421 1.00 60.12 137 ASP A O 1
ATOM 1026 N N . GLU A 1 138 ? 6.525 -12.024 -18.521 1.00 54.62 138 GLU A N 1
ATOM 1027 C CA . GLU A 1 138 ? 5.259 -12.493 -19.100 1.00 54.62 138 GLU A CA 1
ATOM 1028 C C . GLU A 1 138 ? 4.908 -13.935 -18.689 1.00 54.62 138 GLU A C 1
ATOM 1030 O O . GLU A 1 138 ? 3.799 -14.391 -18.952 1.00 54.62 138 GLU A O 1
ATOM 1035 N N . ALA A 1 139 ? 5.807 -14.634 -17.985 1.00 51.91 139 ALA A N 1
ATOM 1036 C CA . ALA A 1 139 ? 5.661 -16.031 -17.573 1.00 51.91 139 ALA A CA 1
ATOM 1037 C C . ALA A 1 139 ? 4.501 -16.307 -16.590 1.00 51.91 139 ALA A C 1
ATOM 1039 O O . ALA A 1 139 ? 4.175 -17.465 -16.349 1.00 51.91 139 ALA A O 1
ATOM 1040 N N . PHE A 1 140 ? 3.868 -15.271 -16.028 1.00 48.50 140 PHE A N 1
ATOM 1041 C CA . PHE A 1 140 ? 2.852 -15.405 -14.973 1.00 48.50 140 PHE A CA 1
ATOM 1042 C C . PHE A 1 140 ? 1.529 -14.688 -15.276 1.00 48.50 140 PHE A C 1
ATOM 1044 O O . PHE A 1 140 ? 0.740 -14.442 -14.365 1.00 48.50 140 PHE A O 1
ATOM 1051 N N . ARG A 1 141 ? 1.265 -14.343 -16.546 1.00 47.66 141 ARG A N 1
ATOM 1052 C CA . ARG A 1 141 ? -0.067 -13.856 -16.958 1.00 47.66 141 ARG A CA 1
ATOM 1053 C C . ARG A 1 141 ? -1.154 -14.925 -16.809 1.00 47.66 141 ARG A C 1
ATOM 1055 O O . ARG A 1 141 ? -2.315 -14.567 -16.629 1.00 47.66 141 ARG A O 1
ATOM 1062 N N . ASP A 1 142 ? -0.771 -16.198 -16.810 1.00 45.50 142 ASP A N 1
ATOM 1063 C CA . ASP A 1 142 ? -1.683 -17.313 -16.593 1.00 45.50 142 ASP A CA 1
ATOM 1064 C C . ASP A 1 142 ? -1.706 -17.728 -15.119 1.00 45.50 142 ASP A C 1
ATOM 1066 O O . ASP A 1 142 ? -0.669 -17.956 -14.488 1.00 45.50 142 ASP A O 1
ATOM 1070 N N . ALA A 1 143 ? -2.915 -17.841 -14.563 1.00 43.59 143 ALA A N 1
ATOM 1071 C CA . ALA A 1 143 ? -3.120 -18.445 -13.254 1.00 43.59 143 ALA A CA 1
ATOM 1072 C C . ALA A 1 143 ? -2.532 -19.869 -13.252 1.00 43.59 143 ALA A C 1
ATOM 1074 O O . ALA A 1 143 ? -2.704 -20.588 -14.241 1.00 43.59 143 ALA A O 1
ATOM 1075 N N . PRO A 1 144 ? -1.877 -20.322 -12.165 1.00 42.00 144 PRO A N 1
ATOM 1076 C CA . PRO A 1 144 ? -1.429 -21.702 -12.079 1.00 42.00 144 PRO A CA 1
ATOM 1077 C C . PRO A 1 144 ? -2.657 -22.616 -12.144 1.00 42.00 144 PRO A C 1
ATOM 1079 O O . PRO A 1 144 ? -3.419 -22.734 -11.186 1.00 42.00 144 PRO A O 1
ATOM 1082 N N . MET A 1 145 ? -2.861 -23.250 -13.298 1.00 39.97 145 MET A N 1
ATOM 1083 C CA . MET A 1 145 ? -3.775 -24.374 -13.446 1.00 39.97 145 MET A CA 1
ATOM 1084 C C . MET A 1 145 ? -3.186 -25.514 -12.621 1.00 39.97 145 MET A C 1
ATOM 1086 O O . MET A 1 145 ? -2.233 -26.170 -13.043 1.00 39.97 145 MET A O 1
ATOM 1090 N N . GLY A 1 146 ? -3.705 -25.684 -11.404 1.00 36.31 146 GLY A N 1
ATOM 1091 C CA . GLY A 1 146 ? -3.376 -26.819 -10.553 1.00 36.31 146 GLY A CA 1
ATOM 1092 C C . GLY A 1 146 ? -3.592 -28.112 -11.333 1.00 36.31 146 GLY A C 1
ATOM 1093 O O . GLY A 1 146 ? -4.663 -28.319 -11.906 1.00 36.31 146 GLY A O 1
ATOM 1094 N N . ARG A 1 147 ? -2.553 -28.939 -11.389 1.00 33.47 147 ARG A N 1
ATOM 1095 C CA . ARG A 1 147 ? -2.617 -30.300 -11.909 1.00 33.47 147 ARG A CA 1
ATOM 1096 C C . ARG A 1 147 ? -2.480 -31.275 -10.757 1.00 33.47 147 ARG A C 1
ATOM 1098 O O . ARG A 1 147 ? -1.676 -30.969 -9.848 1.00 33.47 147 ARG A O 1
#

Foldseek 3Di:
DDDDDPPPDPDPAPPLKFEAEEECDPVQCPVVCVVVDPRHHYDYLVRVLVDPDAIQEYEYGQCLPDPLVSVVSVCVRHPYYHYYHDCQDPVNRVPVCCVPRVVPDPPDDDDDDDADPPDHPPPPVVVVVCVVSVSDDPVPPDDPPDD

Sequence (147 aa):
MDGEVRAGGHAPAPAWGEAIVTAPTRSAVEVLASFAGETLRFMAPDALLASKEKAAWLIVDEAAAIPAPLLRQLVSRFPRTLLTTTVQGYEGTGRGFLLKFCASLPHLQSFTLSAPIRWAAGCPLESAISQLLIFNDEAFRDAPMGR

InterPro domains:
  IPR007807 TcmA/NAT10, helicase domain [PF05127] (32-136)
  IPR027417 P-loop containing nucleoside triphosphate hydrolase [G3DSA:3.40.50.300] (3-126)
  IPR032672 TmcA/NAT10/Kre33 [PTHR10925] (38-138)